Protein AF-A0A8H9FWP6-F1 (afdb_monomer_lite)

Sequence (65 aa):
MENQIENSNEVNVKGIILLVGTILGALTAWVATETFLGIITGLVGGLIFAIIFITALLPNKTHDR

Radius of gyration: 16.85 Å; chains: 1; bounding box: 30×18×57 Å

Foldseek 3Di:
DPPVVPPPPPPPVLVVLLVVLLVVQLVVQCVVPVDPVSSVVSNVVSNVVSVCCCVPPPPPPPPPD

pLDDT: mean 81.57, std 17.09, range [40.5, 95.88]

Secondary structure (DSSP, 8-state):
------------HHHHHHHHHHHHHHHHHHHHH-SHHHHHHHHHHHHHHHHHHHHHHS-------

Organism: NCBI:txid1768011

Structure (mmCIF, N/CA/C/O backbone):
data_AF-A0A8H9FWP6-F1
#
_entry.id   AF-A0A8H9FWP6-F1
#
loop_
_atom_site.group_PDB
_atom_site.id
_atom_site.type_symbol
_atom_site.label_atom_id
_atom_site.label_alt_id
_atom_site.label_comp_id
_atom_site.label_asym_id
_atom_site.label_entity_id
_atom_site.label_seq_id
_atom_site.pdbx_PDB_ins_code
_atom_site.Cartn_x
_atom_site.Cartn_y
_atom_site.Cartn_z
_atom_site.occupancy
_atom_site.B_iso_or_equiv
_atom_site.auth_seq_id
_atom_site.auth_comp_id
_atom_site.auth_asym_id
_atom_site.auth_atom_id
_atom_site.pdbx_PDB_model_num
ATOM 1 N N . MET A 1 1 ? -10.480 -6.586 44.646 1.00 46.25 1 MET A N 1
ATOM 2 C CA . MET A 1 1 ? -9.207 -6.471 43.910 1.00 46.25 1 MET A CA 1
ATOM 3 C C . MET A 1 1 ? -9.599 -6.450 42.448 1.00 46.25 1 MET A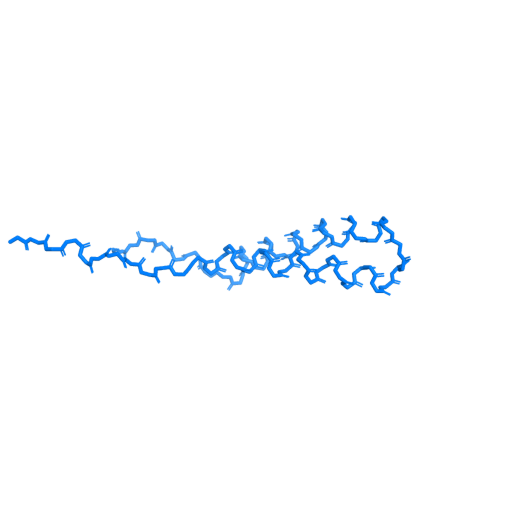 C 1
ATOM 5 O O . MET A 1 1 ? -9.954 -7.500 41.926 1.00 46.25 1 MET A O 1
ATOM 9 N N . GLU A 1 2 ? -9.699 -5.257 41.862 1.00 40.50 2 GLU A N 1
ATOM 10 C CA . GLU A 1 2 ? -9.993 -5.066 40.439 1.00 40.50 2 GLU A CA 1
ATOM 11 C C . GLU A 1 2 ? -8.839 -5.690 39.658 1.00 40.50 2 GLU A C 1
ATOM 13 O O . GLU A 1 2 ? -7.738 -5.140 39.595 1.00 40.50 2 GLU A O 1
ATOM 18 N N . ASN A 1 3 ? -9.024 -6.929 39.217 1.00 50.75 3 ASN A N 1
ATOM 19 C CA . ASN A 1 3 ? -7.973 -7.639 38.521 1.00 50.75 3 ASN A CA 1
ATOM 20 C C . ASN A 1 3 ? -7.873 -7.012 37.137 1.00 50.75 3 ASN A C 1
ATOM 22 O O . ASN A 1 3 ? -8.824 -7.079 36.365 1.00 50.75 3 ASN A O 1
ATOM 26 N N . GLN A 1 4 ? -6.724 -6.409 36.857 1.00 54.72 4 GLN A N 1
ATOM 27 C CA . GLN A 1 4 ? -6.351 -5.723 35.620 1.00 54.72 4 GLN A CA 1
ATOM 28 C C . GLN A 1 4 ? -6.249 -6.697 34.418 1.00 54.72 4 GLN A C 1
ATOM 30 O O . GLN A 1 4 ? -5.372 -6.567 33.570 1.00 54.72 4 GLN A O 1
ATOM 35 N N . ILE A 1 5 ? -7.152 -7.681 34.313 1.00 51.81 5 ILE A N 1
ATOM 36 C CA . ILE A 1 5 ? -7.423 -8.450 33.089 1.00 51.81 5 ILE A CA 1
ATOM 37 C C . ILE A 1 5 ? -8.338 -7.628 32.161 1.00 51.81 5 ILE A C 1
ATOM 39 O O . ILE A 1 5 ? -9.155 -8.159 31.424 1.00 51.81 5 ILE A O 1
ATOM 43 N N . GLU A 1 6 ? -8.197 -6.311 32.168 1.00 48.91 6 GLU A N 1
ATOM 44 C CA . GLU A 1 6 ? -8.521 -5.469 31.021 1.00 48.91 6 GLU A CA 1
ATOM 45 C C . GLU A 1 6 ? -7.227 -5.241 30.239 1.00 48.91 6 GLU A C 1
ATOM 47 O O . GLU A 1 6 ? -6.866 -4.130 29.872 1.00 48.91 6 GLU A O 1
ATOM 52 N N . ASN A 1 7 ? -6.472 -6.314 29.996 1.00 51.62 7 ASN A N 1
ATOM 53 C CA . ASN A 1 7 ? -5.456 -6.287 28.957 1.00 51.62 7 ASN A CA 1
ATOM 54 C C . ASN A 1 7 ? -6.221 -6.405 27.637 1.00 51.62 7 ASN A C 1
ATOM 56 O O . ASN A 1 7 ? -6.410 -7.492 27.080 1.00 51.62 7 ASN A O 1
ATOM 60 N N . SER A 1 8 ? -6.811 -5.277 27.247 1.00 54.41 8 SER A N 1
ATOM 61 C CA . SER A 1 8 ? -7.501 -5.074 25.993 1.00 54.41 8 SER A CA 1
ATOM 62 C C . SER A 1 8 ? -6.590 -5.587 24.885 1.00 54.41 8 SER A C 1
ATOM 64 O O . SER A 1 8 ? -5.565 -5.003 24.543 1.00 54.41 8 SER A O 1
ATOM 66 N N . ASN A 1 9 ? -6.976 -6.716 24.295 1.00 58.47 9 ASN A N 1
ATOM 67 C CA . ASN A 1 9 ? -6.454 -7.150 23.006 1.00 58.47 9 ASN A CA 1
ATOM 68 C C . ASN A 1 9 ? -7.011 -6.207 21.924 1.00 58.47 9 ASN A C 1
ATOM 70 O O . ASN A 1 9 ? -7.692 -6.634 20.991 1.00 58.47 9 ASN A O 1
ATOM 74 N N . GLU A 1 10 ? -6.800 -4.900 22.084 1.00 69.50 10 GLU A N 1
ATOM 75 C CA . GLU A 1 10 ? -7.169 -3.901 21.102 1.00 69.50 10 GLU A CA 1
ATOM 76 C C . GLU A 1 10 ? -6.184 -4.018 19.946 1.00 69.50 10 GLU A C 1
ATOM 78 O O . GLU A 1 10 ? -5.062 -3.512 19.949 1.00 69.50 10 GLU A O 1
ATOM 83 N N . VAL A 1 11 ? -6.611 -4.775 18.942 1.00 77.19 11 VAL A N 1
ATOM 84 C CA . VAL A 1 11 ? -5.887 -4.922 17.689 1.00 77.19 11 VAL A CA 1
ATOM 85 C C . VAL A 1 11 ? -5.704 -3.531 17.082 1.00 77.19 11 VAL A C 1
ATOM 87 O O . VAL A 1 11 ? -6.681 -2.839 16.794 1.00 77.19 11 VAL A O 1
ATOM 90 N N . ASN A 1 12 ? -4.454 -3.122 16.849 1.00 84.8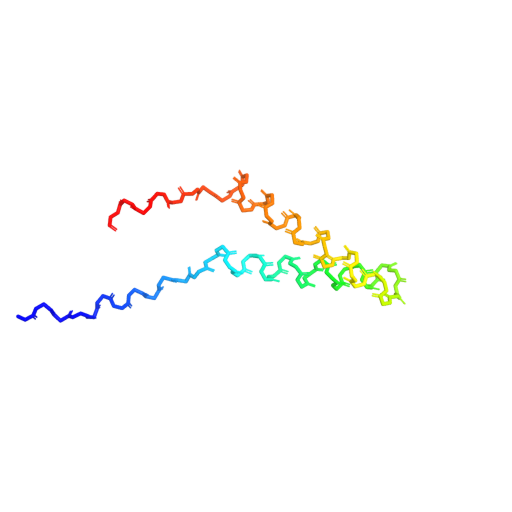8 12 ASN A N 1
ATOM 91 C CA . ASN A 1 12 ? -4.138 -1.851 16.196 1.00 84.88 12 ASN A CA 1
ATOM 92 C C . ASN A 1 12 ? -4.462 -1.919 14.693 1.00 84.88 12 ASN A C 1
ATOM 94 O O . ASN A 1 12 ? -3.581 -2.055 13.841 1.00 84.88 12 ASN A O 1
ATOM 98 N N . VAL A 1 13 ? -5.753 -1.825 14.368 1.00 86.38 13 VAL A N 1
ATOM 99 C CA . VAL A 1 13 ? -6.281 -1.930 13.001 1.00 86.38 13 VAL A CA 1
ATOM 100 C C . VAL A 1 13 ? -5.646 -0.885 12.080 1.00 86.38 13 VAL A C 1
ATOM 102 O O . VAL A 1 13 ? -5.283 -1.206 10.951 1.00 86.38 13 VAL A O 1
ATOM 105 N N . LYS A 1 14 ? -5.436 0.347 12.566 1.00 88.25 14 LYS A N 1
ATOM 106 C CA . LYS A 1 14 ? -4.783 1.415 11.790 1.00 88.25 14 LYS A CA 1
ATOM 107 C C . LYS A 1 14 ? -3.345 1.044 11.426 1.00 88.25 14 LYS A C 1
ATOM 109 O O . LYS A 1 14 ? -2.958 1.180 10.270 1.00 88.25 14 LYS A O 1
ATOM 114 N N . GLY A 1 15 ? -2.578 0.533 12.389 1.00 88.81 15 GLY A N 1
ATOM 115 C CA . GLY A 1 15 ? -1.209 0.069 12.164 1.00 88.81 15 GLY A CA 1
ATOM 116 C C . GLY A 1 15 ? -1.133 -1.089 11.168 1.00 88.81 15 GLY A C 1
ATOM 117 O O . GLY A 1 15 ? -0.278 -1.083 10.286 1.00 88.81 15 GLY A O 1
ATOM 118 N N . ILE A 1 16 ? -2.069 -2.040 11.248 1.00 91.62 16 ILE A N 1
ATOM 119 C CA . ILE A 1 16 ? -2.149 -3.160 10.300 1.00 91.62 16 ILE A CA 1
ATOM 120 C C . ILE A 1 16 ? -2.461 -2.656 8.889 1.00 91.62 16 ILE A C 1
ATOM 122 O O . ILE A 1 16 ? -1.792 -3.062 7.944 1.00 91.62 16 ILE A O 1
ATOM 126 N N . ILE A 1 17 ? -3.426 -1.746 8.732 1.00 92.38 17 ILE A N 1
ATOM 127 C CA . ILE A 1 17 ? -3.768 -1.178 7.420 1.00 92.38 17 ILE A CA 1
ATOM 128 C C . ILE A 1 17 ? -2.581 -0.405 6.833 1.00 92.38 17 ILE A C 1
ATOM 130 O O . ILE A 1 17 ? -2.290 -0.569 5.649 1.00 92.38 17 ILE A O 1
ATOM 134 N N . LEU A 1 18 ? -1.861 0.383 7.644 1.00 93.75 18 LEU A N 1
ATOM 135 C CA . LEU A 1 18 ? -0.639 1.065 7.199 1.00 93.75 18 LEU A CA 1
ATOM 136 C C . LEU A 1 18 ? 0.405 0.069 6.696 1.00 93.75 18 LEU A C 1
ATOM 138 O O . LEU A 1 18 ? 0.945 0.247 5.604 1.00 93.75 18 LEU A O 1
ATOM 142 N N . LEU A 1 19 ? 0.670 -0.986 7.468 1.00 94.06 19 LEU A N 1
ATOM 143 C CA . LEU A 1 19 ? 1.665 -1.994 7.120 1.00 94.06 19 LEU A CA 1
ATOM 144 C C . LEU A 1 19 ? 1.280 -2.735 5.833 1.00 94.06 19 LEU A C 1
ATOM 146 O O . LEU A 1 19 ? 2.081 -2.817 4.903 1.00 94.06 19 LEU A O 1
ATOM 150 N N . VAL A 1 20 ? 0.042 -3.226 5.755 1.00 94.88 20 VAL A N 1
ATOM 151 C CA . VAL A 1 20 ? -0.463 -3.984 4.604 1.00 94.88 20 VAL A CA 1
ATOM 152 C C . VAL A 1 20 ? -0.495 -3.111 3.352 1.00 94.88 20 VAL A C 1
ATOM 154 O O . VAL A 1 20 ? 0.022 -3.527 2.320 1.00 94.88 20 VAL A O 1
ATOM 157 N N . GLY A 1 21 ? -1.031 -1.891 3.432 1.00 94.06 21 GLY A N 1
ATOM 158 C CA . GLY A 1 21 ? -1.079 -0.975 2.289 1.00 94.06 21 GLY A CA 1
ATOM 159 C C . GLY A 1 21 ? 0.312 -0.612 1.765 1.00 94.06 21 GLY A C 1
ATOM 160 O O . GLY A 1 21 ? 0.529 -0.583 0.555 1.00 94.06 21 GLY A O 1
ATOM 161 N N . THR A 1 22 ? 1.280 -0.429 2.664 1.00 95.06 22 THR A N 1
ATOM 162 C CA . THR A 1 22 ? 2.672 -0.135 2.297 1.00 95.06 22 THR A CA 1
ATOM 163 C C . THR A 1 22 ? 3.350 -1.330 1.620 1.00 95.06 22 THR A C 1
ATOM 165 O O . THR A 1 22 ? 3.970 -1.169 0.569 1.00 95.06 22 THR A O 1
ATOM 168 N N . ILE A 1 23 ? 3.203 -2.541 2.174 1.00 95.88 23 ILE A N 1
ATOM 169 C CA . ILE A 1 23 ? 3.785 -3.768 1.602 1.00 95.88 23 ILE A CA 1
ATOM 170 C C . ILE A 1 23 ? 3.159 -4.082 0.241 1.00 95.88 23 ILE A C 1
ATOM 172 O O . ILE A 1 23 ? 3.879 -4.355 -0.719 1.00 95.88 23 ILE A O 1
ATOM 176 N N . LEU A 1 24 ? 1.829 -4.013 0.135 1.00 95.56 24 LEU A N 1
ATOM 177 C CA . LEU A 1 24 ? 1.130 -4.259 -1.125 1.00 95.56 24 LEU A CA 1
ATOM 178 C C . LEU A 1 24 ? 1.489 -3.205 -2.175 1.00 95.56 24 LEU A C 1
ATOM 180 O O . LEU A 1 24 ? 1.724 -3.567 -3.325 1.00 95.56 24 LEU A O 1
ATOM 184 N N . GLY A 1 25 ? 1.603 -1.928 -1.799 1.00 94.19 25 GLY A N 1
ATOM 185 C CA . GLY A 1 25 ? 2.059 -0.872 -2.705 1.00 94.19 25 GLY A CA 1
ATOM 186 C C . GLY A 1 25 ? 3.468 -1.126 -3.245 1.00 94.19 25 GLY A C 1
ATOM 187 O O . GLY A 1 25 ? 3.690 -1.041 -4.453 1.00 94.19 25 GLY A O 1
ATOM 188 N N . ALA A 1 26 ? 4.401 -1.522 -2.376 1.00 93.94 26 ALA A N 1
ATOM 189 C CA . ALA A 1 26 ? 5.770 -1.854 -2.767 1.00 93.94 26 ALA A CA 1
ATOM 190 C C . ALA A 1 26 ? 5.832 -3.069 -3.709 1.00 93.94 26 ALA A C 1
ATOM 192 O O . ALA A 1 26 ? 6.507 -3.013 -4.736 1.00 93.94 26 ALA A O 1
ATOM 193 N N . LEU A 1 27 ? 5.095 -4.142 -3.393 1.00 94.31 27 LEU A N 1
ATOM 194 C CA . LEU A 1 27 ? 5.011 -5.344 -4.230 1.00 94.31 27 LEU A CA 1
ATOM 195 C C . LEU A 1 27 ? 4.387 -5.043 -5.595 1.00 94.31 27 LEU A C 1
ATOM 197 O O . LEU A 1 27 ? 4.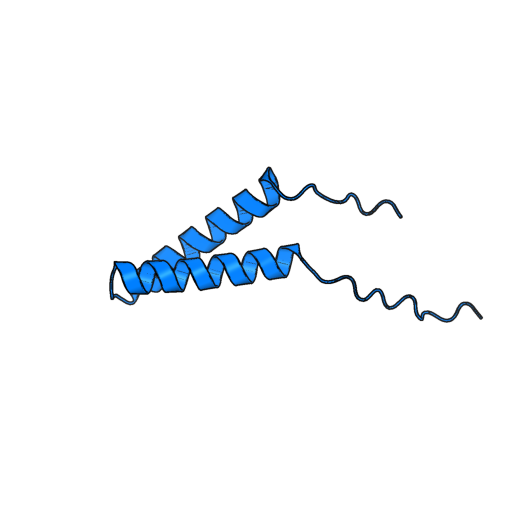917 -5.467 -6.617 1.00 94.31 27 LEU A O 1
ATOM 201 N N . THR A 1 28 ? 3.291 -4.285 -5.621 1.00 92.81 28 THR A N 1
ATOM 202 C CA . THR A 1 28 ? 2.588 -3.947 -6.867 1.00 92.81 28 THR A CA 1
ATOM 203 C C . THR A 1 28 ? 3.473 -3.101 -7.777 1.00 92.81 28 THR A C 1
ATOM 205 O O . THR A 1 28 ? 3.565 -3.374 -8.970 1.00 92.81 28 THR A O 1
ATOM 208 N N . ALA A 1 29 ? 4.174 -2.110 -7.219 1.00 92.19 29 ALA A N 1
ATOM 209 C CA . ALA A 1 29 ? 5.098 -1.288 -7.990 1.00 92.19 29 ALA A CA 1
ATOM 210 C C . ALA A 1 29 ? 6.309 -2.085 -8.482 1.00 92.19 29 ALA A C 1
ATOM 212 O O . ALA A 1 29 ? 6.700 -1.927 -9.632 1.00 92.19 29 ALA A O 1
ATOM 213 N N . TRP A 1 30 ? 6.867 -2.979 -7.658 1.00 90.88 30 TRP A N 1
ATOM 214 C CA . TRP A 1 30 ? 7.950 -3.862 -8.093 1.00 90.88 30 TRP A CA 1
ATOM 215 C C . TRP A 1 30 ? 7.526 -4.750 -9.261 1.00 90.88 30 TRP A C 1
ATOM 217 O O . TRP A 1 30 ? 8.263 -4.846 -10.231 1.00 90.88 30 TRP A O 1
ATOM 227 N N . VAL A 1 31 ? 6.344 -5.369 -9.202 1.00 91.31 31 VAL A N 1
ATOM 228 C CA . VAL A 1 31 ? 5.834 -6.196 -10.310 1.00 91.31 31 VAL A CA 1
ATOM 229 C C . VAL A 1 31 ? 5.567 -5.347 -11.557 1.00 91.31 31 VAL A C 1
ATOM 231 O O . VAL A 1 31 ? 5.793 -5.804 -12.669 1.00 91.31 31 VAL A O 1
ATOM 234 N N . ALA A 1 32 ?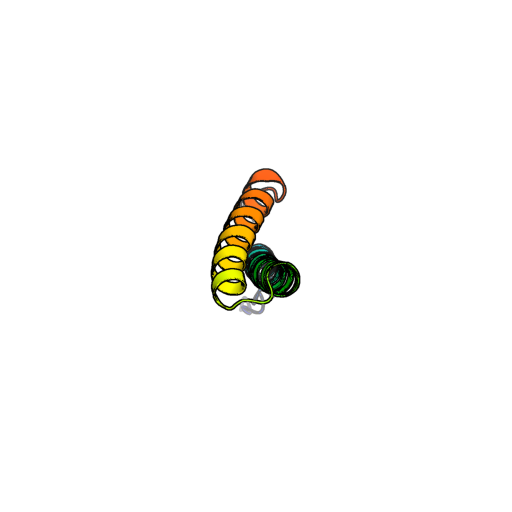 5.113 -4.103 -11.396 1.00 91.88 32 ALA A N 1
ATOM 235 C CA . ALA A 1 32 ? 4.821 -3.224 -12.525 1.00 91.88 32 ALA A CA 1
ATOM 236 C C . ALA A 1 32 ? 6.077 -2.655 -13.209 1.00 91.88 32 ALA A C 1
ATOM 238 O O . ALA A 1 32 ? 6.059 -2.430 -14.417 1.00 91.88 32 ALA A O 1
ATOM 239 N N . THR A 1 33 ? 7.144 -2.373 -12.456 1.00 91.00 33 THR A N 1
ATOM 240 C CA . THR A 1 33 ? 8.344 -1.700 -12.985 1.00 91.00 33 THR A CA 1
ATOM 241 C C . THR A 1 33 ? 9.583 -2.588 -13.041 1.00 91.00 33 THR A C 1
ATOM 243 O O . THR A 1 33 ? 10.605 -2.132 -13.550 1.00 91.00 33 THR A O 1
ATOM 246 N N . GLU A 1 34 ? 9.529 -3.787 -12.458 1.00 86.62 34 GLU A N 1
ATOM 247 C CA . GLU A 1 34 ? 10.607 -4.783 -12.320 1.00 86.62 34 GLU A CA 1
ATOM 248 C C . GLU A 1 34 ? 11.966 -4.205 -11.890 1.00 86.62 34 GLU A C 1
ATOM 250 O O . GLU A 1 34 ? 13.038 -4.666 -12.278 1.00 86.62 34 GLU A O 1
ATOM 255 N N . THR A 1 35 ? 11.935 -3.149 -11.077 1.00 88.88 35 THR A N 1
ATOM 256 C CA . THR A 1 35 ? 13.123 -2.389 -10.675 1.00 88.88 35 THR A CA 1
ATOM 257 C C . THR A 1 35 ? 13.114 -2.090 -9.187 1.00 88.88 35 THR A C 1
ATOM 259 O O . THR A 1 35 ? 12.076 -1.818 -8.588 1.00 88.88 35 THR A O 1
ATOM 262 N N . PHE A 1 36 ? 14.305 -2.029 -8.590 1.00 85.69 36 PHE A N 1
ATOM 263 C CA . PHE A 1 36 ? 14.477 -1.663 -7.179 1.00 85.69 36 PHE A CA 1
ATOM 264 C C . PHE A 1 36 ? 13.978 -0.265 -6.839 1.00 85.69 36 PHE A C 1
ATOM 266 O O . PHE A 1 36 ? 13.413 -0.050 -5.768 1.00 85.69 36 PHE A O 1
ATOM 273 N N . LEU A 1 37 ? 14.078 0.669 -7.783 1.00 87.56 37 LEU A N 1
ATOM 274 C CA . LEU A 1 37 ? 13.479 1.988 -7.621 1.00 87.56 37 LEU A CA 1
ATOM 275 C C . LEU A 1 37 ? 11.938 1.917 -7.572 1.00 87.56 37 LEU A C 1
ATOM 277 O O . LEU A 1 37 ? 11.310 2.677 -6.837 1.00 87.56 37 LEU A O 1
ATOM 281 N N . GLY A 1 38 ? 11.348 0.937 -8.265 1.00 86.50 38 GLY A N 1
ATOM 282 C CA . GLY A 1 38 ? 9.937 0.565 -8.178 1.00 86.50 38 GLY A CA 1
ATOM 283 C C . GLY A 1 38 ? 9.473 0.274 -6.761 1.00 86.50 38 GLY A C 1
ATOM 284 O O . GLY A 1 38 ? 8.486 0.859 -6.326 1.00 86.50 38 GLY A O 1
ATOM 285 N N . ILE A 1 39 ? 10.228 -0.525 -5.994 1.00 90.50 39 ILE A N 1
ATOM 286 C CA . ILE A 1 39 ? 9.918 -0.784 -4.574 1.00 90.50 39 ILE A CA 1
ATOM 287 C C . ILE A 1 39 ? 9.829 0.521 -3.797 1.00 90.50 39 ILE A C 1
ATOM 289 O O . ILE A 1 39 ? 8.872 0.709 -3.059 1.00 90.50 39 ILE A O 1
ATOM 293 N N . ILE A 1 40 ? 10.799 1.426 -3.957 1.00 92.69 40 ILE A N 1
ATOM 294 C CA . ILE A 1 40 ? 10.838 2.679 -3.189 1.00 92.69 40 ILE A CA 1
ATOM 295 C C . ILE A 1 40 ? 9.627 3.547 -3.538 1.00 92.69 40 ILE A C 1
ATOM 297 O O . ILE A 1 40 ? 8.931 4.030 -2.646 1.00 92.69 40 ILE A O 1
ATOM 301 N N . THR A 1 41 ? 9.334 3.704 -4.830 1.00 91.00 41 THR A N 1
ATOM 302 C CA . THR A 1 41 ? 8.171 4.484 -5.278 1.00 91.00 41 THR A CA 1
ATOM 303 C C . THR A 1 41 ? 6.845 3.854 -4.843 1.00 91.00 41 THR A C 1
ATOM 305 O O . THR A 1 41 ? 5.949 4.573 -4.407 1.00 91.00 41 THR A O 1
ATOM 308 N N . GLY A 1 42 ? 6.738 2.523 -4.863 1.00 92.50 42 GLY A N 1
ATOM 309 C CA . GLY A 1 42 ? 5.577 1.782 -4.375 1.00 92.50 42 GLY A CA 1
ATOM 310 C C . GLY A 1 42 ? 5.418 1.814 -2.863 1.00 92.50 42 GLY A C 1
ATOM 311 O O . GLY A 1 42 ? 4.295 1.883 -2.377 1.00 92.50 42 GLY A O 1
ATOM 312 N N . LEU A 1 43 ? 6.521 1.824 -2.114 1.00 94.25 43 LEU A N 1
ATOM 313 C CA . LEU A 1 43 ? 6.518 1.976 -0.662 1.00 94.25 43 LEU A CA 1
ATOM 314 C C . LEU A 1 43 ? 5.968 3.355 -0.284 1.00 94.25 43 LEU A C 1
ATOM 316 O O . LEU A 1 43 ? 5.056 3.456 0.532 1.00 94.25 43 LEU A O 1
ATOM 320 N N . VAL A 1 44 ? 6.475 4.413 -0.925 1.00 95.25 44 VAL A N 1
ATOM 321 C CA . VAL A 1 44 ? 6.019 5.792 -0.695 1.00 95.25 44 VAL A CA 1
ATOM 322 C C . VAL A 1 44 ? 4.566 5.965 -1.147 1.00 95.25 44 VAL A C 1
ATOM 324 O O . VAL A 1 44 ? 3.748 6.481 -0.388 1.00 95.25 44 VAL A O 1
ATOM 327 N N . GLY A 1 45 ? 4.217 5.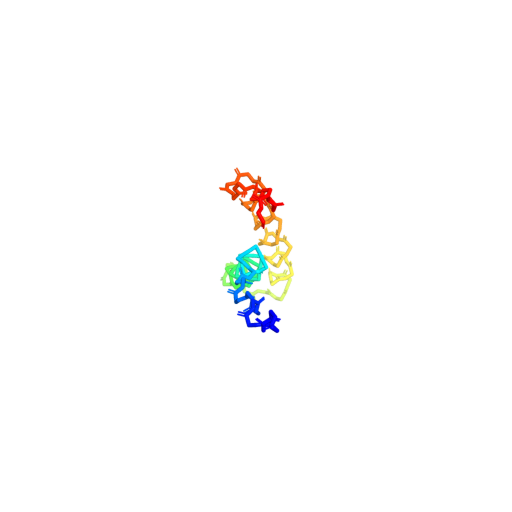494 -2.347 1.00 93.94 45 GLY A N 1
ATOM 328 C CA . GLY A 1 45 ? 2.855 5.576 -2.879 1.00 93.94 45 GLY A CA 1
ATOM 329 C C . GLY A 1 45 ? 1.842 4.774 -2.058 1.00 93.94 45 GLY A C 1
ATOM 330 O O . GLY A 1 45 ? 0.775 5.288 -1.725 1.00 93.94 45 GL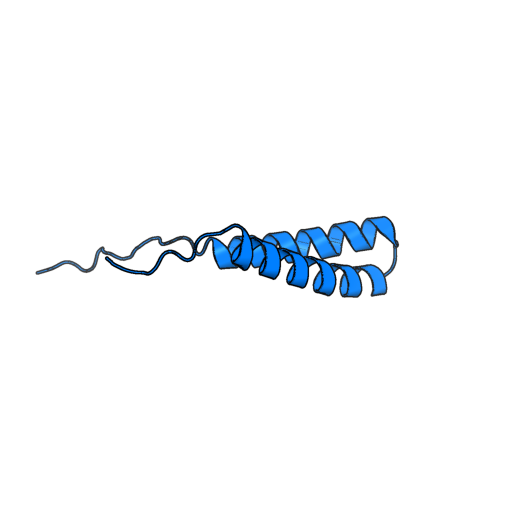Y A O 1
ATOM 331 N N . GLY A 1 46 ? 2.193 3.547 -1.670 1.00 94.50 46 GLY A N 1
ATOM 332 C CA . GLY A 1 46 ? 1.376 2.679 -0.822 1.00 94.50 46 GLY A CA 1
ATOM 333 C C . GLY A 1 46 ? 1.162 3.254 0.575 1.00 94.50 46 GLY A C 1
ATOM 334 O O . GLY A 1 46 ? 0.044 3.215 1.085 1.00 94.50 46 GLY A O 1
ATOM 335 N N . LEU A 1 47 ? 2.197 3.865 1.162 1.00 94.88 47 LEU A N 1
ATOM 336 C CA . LEU A 1 47 ? 2.093 4.549 2.450 1.00 94.88 47 LEU A CA 1
ATOM 337 C C . LEU A 1 47 ? 1.151 5.758 2.370 1.00 94.88 47 LEU A C 1
ATOM 339 O O . LEU A 1 47 ? 0.246 5.882 3.194 1.00 94.88 47 LEU A O 1
ATOM 343 N N . ILE A 1 48 ? 1.319 6.625 1.364 1.00 95.81 48 ILE A N 1
ATOM 344 C CA . ILE A 1 48 ? 0.446 7.792 1.153 1.00 95.81 48 ILE A CA 1
ATOM 345 C C . ILE A 1 48 ? -1.007 7.342 0.974 1.00 95.81 48 ILE A C 1
ATOM 347 O O . ILE A 1 48 ? -1.905 7.873 1.627 1.00 95.81 48 ILE A O 1
ATOM 351 N N . PHE A 1 49 ? -1.240 6.329 0.137 1.00 94.31 49 PHE A N 1
ATOM 352 C CA . PHE A 1 49 ? -2.574 5.780 -0.083 1.00 94.31 49 PHE A CA 1
ATOM 353 C C . PHE A 1 49 ? -3.186 5.215 1.206 1.00 94.31 49 PHE A C 1
ATOM 355 O O . PHE A 1 49 ? -4.335 5.522 1.520 1.00 94.31 49 PHE A O 1
ATOM 362 N N . ALA A 1 50 ? -2.425 4.446 1.992 1.00 94.25 50 ALA A N 1
ATOM 363 C CA . ALA A 1 50 ? -2.900 3.882 3.253 1.00 94.25 50 ALA A CA 1
ATOM 364 C C . ALA A 1 50 ? -3.249 4.968 4.287 1.00 94.25 50 ALA A C 1
ATOM 366 O O . ALA A 1 50 ? -4.259 4.853 4.981 1.00 94.25 50 ALA A O 1
ATOM 367 N N . ILE A 1 51 ? -2.463 6.048 4.360 1.00 93.00 51 ILE A N 1
ATOM 368 C CA . ILE A 1 51 ? -2.755 7.204 5.223 1.00 93.00 51 ILE A CA 1
ATOM 369 C C . ILE A 1 51 ? -4.069 7.870 4.804 1.00 93.00 51 ILE A C 1
ATOM 371 O O . ILE A 1 51 ? -4.916 8.142 5.660 1.00 93.00 51 ILE A O 1
ATOM 375 N N . ILE A 1 52 ? -4.262 8.106 3.502 1.00 93.38 52 ILE A N 1
ATOM 376 C CA . ILE A 1 52 ? -5.503 8.689 2.974 1.00 93.38 52 ILE A CA 1
ATOM 377 C C . ILE A 1 52 ? -6.683 7.766 3.280 1.00 93.38 52 ILE A C 1
ATOM 379 O O . ILE A 1 52 ? -7.702 8.235 3.778 1.00 93.38 52 ILE A O 1
ATOM 383 N N . PHE A 1 53 ? -6.534 6.459 3.057 1.00 91.06 53 PHE A N 1
ATOM 384 C CA . PHE A 1 53 ? -7.566 5.466 3.344 1.00 91.06 53 PHE A CA 1
ATOM 385 C C . PHE A 1 53 ? -7.977 5.493 4.819 1.00 91.06 53 PHE A C 1
ATOM 387 O O . PHE A 1 53 ? -9.158 5.606 5.133 1.00 91.06 53 PHE A O 1
ATOM 394 N N . ILE A 1 54 ? -7.013 5.457 5.741 1.00 91.44 54 ILE A N 1
ATOM 395 C CA . ILE A 1 54 ? -7.307 5.496 7.179 1.00 91.44 54 ILE A CA 1
ATOM 396 C C . ILE A 1 54 ? -7.963 6.817 7.571 1.00 91.44 54 ILE A C 1
ATOM 398 O O . ILE A 1 54 ? -8.878 6.814 8.384 1.00 91.44 54 ILE A O 1
ATOM 402 N N . THR A 1 55 ? -7.513 7.937 7.011 1.00 88.06 55 THR A N 1
ATOM 403 C CA . THR A 1 55 ? -8.021 9.262 7.389 1.00 88.06 55 THR A CA 1
ATOM 404 C C . THR A 1 55 ? -9.414 9.531 6.819 1.00 88.06 55 THR A C 1
ATOM 406 O O . THR A 1 55 ? -10.249 10.112 7.505 1.00 88.06 55 THR A O 1
ATOM 409 N N . ALA A 1 56 ? -9.678 9.115 5.579 1.00 89.56 56 ALA A N 1
ATOM 410 C CA . ALA A 1 56 ? -10.933 9.396 4.887 1.00 89.56 56 ALA A CA 1
ATOM 411 C C . ALA A 1 56 ? -12.016 8.335 5.133 1.00 89.56 56 ALA A C 1
ATOM 413 O O . ALA A 1 56 ? -13.194 8.676 5.186 1.00 89.56 56 ALA A O 1
ATOM 414 N N . LEU A 1 57 ? -11.637 7.058 5.252 1.00 85.31 57 LEU A N 1
ATOM 415 C CA . LEU A 1 57 ? -12.581 5.933 5.259 1.00 85.31 57 LEU A CA 1
ATOM 416 C C . LEU A 1 57 ? -12.674 5.228 6.610 1.00 85.31 57 LEU A C 1
ATOM 418 O O . LEU A 1 57 ? -13.683 4.576 6.875 1.00 85.31 57 LEU A O 1
ATOM 422 N N . LEU A 1 58 ? -11.658 5.350 7.472 1.00 82.75 58 LEU A N 1
ATOM 423 C CA . LEU A 1 58 ? -11.703 4.764 8.805 1.00 82.75 58 LEU A CA 1
ATOM 424 C C . LEU A 1 58 ? -12.088 5.845 9.827 1.00 82.75 58 LEU A C 1
ATOM 426 O O . LEU A 1 58 ? -11.243 6.670 10.187 1.00 82.75 58 LEU A O 1
ATOM 430 N N . PRO A 1 59 ? -13.342 5.869 10.321 1.00 70.88 59 PRO A N 1
ATOM 431 C CA . PRO A 1 59 ? -13.749 6.857 11.307 1.00 70.88 59 PRO A CA 1
ATOM 432 C C . PRO A 1 59 ? -12.807 6.780 12.503 1.00 70.88 59 PRO A C 1
ATOM 434 O O . PRO A 1 59 ? -12.502 5.696 13.015 1.00 70.88 59 PRO A O 1
ATOM 437 N N . ASN A 1 60 ? -12.303 7.936 12.933 1.00 67.50 60 ASN A N 1
ATOM 438 C CA . ASN A 1 60 ? -11.533 8.003 14.156 1.00 67.50 60 ASN A CA 1
ATOM 439 C C . ASN A 1 60 ? -12.489 7.592 15.278 1.00 67.50 60 ASN A C 1
ATOM 441 O O . ASN A 1 60 ? -13.378 8.363 15.627 1.00 67.50 60 ASN A O 1
ATOM 445 N N . LYS A 1 61 ? -12.362 6.366 15.803 1.00 58.31 61 LYS A N 1
ATOM 446 C CA . LYS A 1 61 ? -12.968 6.048 17.093 1.00 58.31 61 LYS A CA 1
ATOM 447 C C . LYS A 1 61 ? -12.334 7.024 18.075 1.00 58.31 61 LYS A C 1
ATOM 449 O O . LYS A 1 61 ? -11.176 6.854 18.448 1.00 58.31 61 LYS A O 1
ATOM 454 N N . THR A 1 62 ? -13.057 8.084 18.424 1.00 52.75 62 THR A N 1
ATOM 455 C CA . THR A 1 62 ? -12.824 8.790 19.673 1.00 52.75 62 THR A CA 1
ATOM 456 C C . THR A 1 62 ? -12.865 7.711 20.737 1.00 52.75 62 THR A C 1
ATOM 458 O O . THR A 1 62 ? -13.858 6.996 20.868 1.00 52.75 62 THR A O 1
ATOM 461 N N . HIS A 1 63 ? -11.722 7.511 21.379 1.00 51.91 63 HIS A N 1
ATOM 462 C CA . HIS A 1 63 ? -11.575 6.686 22.564 1.00 51.91 63 HIS A CA 1
ATOM 463 C C . HIS A 1 63 ? -12.416 7.362 23.657 1.00 51.91 63 HIS A C 1
ATOM 465 O O . HIS A 1 63 ? -11.925 8.176 24.426 1.00 51.91 63 HIS A O 1
ATOM 471 N N . ASP A 1 64 ? -13.726 7.160 23.597 1.00 49.97 64 ASP A N 1
ATOM 472 C CA . ASP A 1 64 ? -14.695 7.586 24.595 1.00 49.97 64 ASP A CA 1
ATOM 473 C C . ASP A 1 64 ? -15.418 6.326 25.042 1.00 49.97 64 ASP A C 1
ATOM 475 O O . ASP A 1 64 ? -16.542 6.086 24.605 1.00 49.97 64 ASP A O 1
ATOM 479 N N . ARG A 1 65 ? -14.673 5.457 25.742 1.00 44.91 65 ARG A N 1
ATOM 480 C CA . ARG A 1 65 ? -15.065 4.586 26.864 1.00 44.91 65 ARG A CA 1
ATOM 481 C C . ARG A 1 65 ? -13.799 4.061 27.524 1.00 44.91 65 ARG A C 1
ATOM 483 O O . ARG A 1 65 ? -12.965 3.509 26.775 1.00 44.91 65 ARG A O 1
#